Protein AF-A0AA97GBI4-F1 (afdb_monomer_lite)

Sequen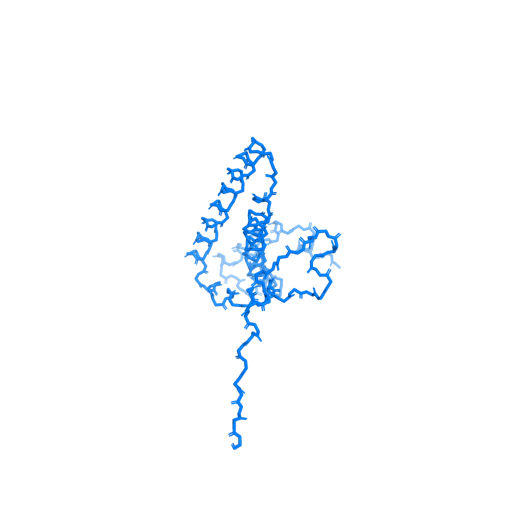ce (143 aa):
MENLYDTDFYTWCHQQAELIRQGRFNELDMDNLNEEVEDMGRARYRALESCLEQLFLHALKSQTQWKKDDLHEMDQWFRSWSISIGKKRVAILKELKKNPGLHNKLDEIFLTLTNIPENWPPTRCSANPTLSRLNAHGPTNKS

Secondary structure (DSSP, 8-state):
---HHHH-HHHHHHHHHHHHHTT-GGGS-HHHHHHHHHHHHHHHHHHHHHHHHHHHHHHHHHHHHTT-S-HHHHHHHHHHHHHHHHHHHHHHHHHHHH-GGGGGGHHHHHHHHH---TT-S-S-----GGGGGTT--------

Structure (mmCIF, N/CA/C/O backbone):
data_AF-A0AA97GBI4-F1
#
_entry.id   AF-A0AA97GBI4-F1
#
loop_
_atom_site.group_PDB
_atom_site.id
_atom_site.type_symbol
_atom_site.label_atom_id
_atom_site.label_alt_id
_atom_site.label_comp_id
_atom_site.label_asym_id
_atom_site.label_entity_id
_atom_site.label_seq_id
_atom_site.pdbx_PDB_ins_code
_atom_site.Cartn_x
_atom_site.Cartn_y
_atom_site.Cartn_z
_atom_site.occupancy
_atom_site.B_iso_or_equiv
_atom_site.auth_seq_id
_atom_site.auth_comp_id
_atom_site.auth_asym_id
_atom_site.auth_atom_id
_atom_site.pdbx_PDB_model_num
ATOM 1 N N . MET A 1 1 ? -20.305 19.525 10.251 1.00 49.22 1 MET A N 1
ATOM 2 C CA . MET A 1 1 ? -19.448 18.998 11.330 1.00 49.22 1 MET A CA 1
ATOM 3 C C . MET A 1 1 ? -18.330 18.261 10.635 1.00 49.22 1 MET A C 1
ATOM 5 O O . MET A 1 1 ? -18.643 17.465 9.762 1.00 49.22 1 MET A O 1
ATOM 9 N N . GLU A 1 2 ? -17.080 18.607 10.918 1.00 66.38 2 GLU A N 1
ATOM 10 C CA . GLU A 1 2 ? -15.926 17.904 10.349 1.00 66.38 2 GLU A CA 1
ATOM 11 C C . GLU A 1 2 ? -15.860 16.488 10.934 1.00 66.38 2 GLU A C 1
ATOM 13 O O . GLU A 1 2 ? -16.014 16.315 12.145 1.00 66.38 2 GLU A O 1
ATOM 18 N N . ASN A 1 3 ? -15.707 15.479 10.074 1.00 83.62 3 ASN A N 1
ATOM 19 C CA . ASN A 1 3 ? -15.540 14.097 10.504 1.00 83.62 3 ASN A CA 1
ATOM 20 C C . ASN A 1 3 ? -14.109 13.919 11.048 1.00 83.62 3 ASN A C 1
ATOM 22 O O . ASN A 1 3 ? -13.151 14.471 10.501 1.00 83.62 3 ASN A O 1
ATOM 26 N N . LEU A 1 4 ? -13.953 13.154 12.133 1.00 88.69 4 LEU A N 1
ATOM 27 C CA . LEU A 1 4 ? -12.635 12.815 12.673 1.00 88.69 4 LEU A CA 1
ATOM 28 C C . LEU A 1 4 ? -11.790 12.057 11.639 1.00 88.69 4 LEU A C 1
ATOM 30 O O . LEU A 1 4 ? -10.579 12.230 11.611 1.00 88.69 4 LEU A O 1
ATOM 34 N N . TYR A 1 5 ? -12.434 11.286 10.760 1.00 89.94 5 TYR A N 1
ATOM 35 C CA . TYR A 1 5 ? -11.799 10.654 9.605 1.00 89.94 5 TYR A CA 1
ATOM 36 C C . TYR A 1 5 ? -11.049 11.669 8.721 1.00 89.94 5 TYR A C 1
ATOM 38 O O . TYR A 1 5 ? -9.868 11.480 8.440 1.00 89.94 5 TYR A O 1
ATOM 46 N N . ASP A 1 6 ? -11.694 12.786 8.370 1.00 89.88 6 ASP A N 1
ATOM 47 C CA . ASP A 1 6 ? -11.129 13.799 7.465 1.00 89.88 6 ASP A CA 1
ATOM 48 C C . ASP A 1 6 ? -10.055 14.675 8.131 1.00 89.88 6 ASP A C 1
ATOM 50 O O . ASP A 1 6 ? -9.180 15.226 7.462 1.00 89.88 6 ASP A O 1
ATOM 54 N N . THR A 1 7 ? -10.138 14.848 9.452 1.00 93.25 7 THR A N 1
ATOM 55 C CA . THR A 1 7 ? -9.332 15.831 10.201 1.00 93.25 7 THR A CA 1
ATOM 56 C C . THR A 1 7 ? -8.181 15.220 10.992 1.00 93.25 7 THR A C 1
ATOM 58 O O . THR A 1 7 ? -7.126 15.842 11.111 1.00 93.25 7 THR A O 1
ATOM 61 N N . ASP A 1 8 ? -8.355 14.007 11.515 1.00 94.25 8 ASP A N 1
ATOM 62 C CA . ASP A 1 8 ? -7.338 13.257 12.251 1.00 94.25 8 ASP A CA 1
ATOM 63 C C . ASP A 1 8 ? -7.514 11.747 12.028 1.00 94.25 8 ASP A C 1
ATOM 65 O O . ASP A 1 8 ? -7.968 10.983 12.889 1.00 94.25 8 ASP A O 1
ATOM 69 N N . PHE A 1 9 ? -7.097 11.318 10.838 1.00 91.62 9 PHE A N 1
ATOM 70 C CA . PHE A 1 9 ? -7.138 9.925 10.406 1.00 91.62 9 PHE A CA 1
ATOM 71 C C . PHE A 1 9 ? -6.436 8.962 11.378 1.00 91.62 9 PHE A C 1
ATOM 73 O O . PHE A 1 9 ? -6.895 7.838 11.589 1.00 91.62 9 PHE A O 1
ATOM 80 N N . TYR A 1 10 ? -5.327 9.385 11.998 1.00 92.88 10 TYR A N 1
ATOM 81 C CA . TYR A 1 10 ? -4.576 8.542 12.930 1.00 92.88 10 TYR A CA 1
ATOM 82 C C . TYR A 1 10 ? -5.397 8.244 14.186 1.00 92.88 10 TYR A C 1
ATOM 84 O O . TYR A 1 10 ? -5.524 7.082 14.592 1.00 92.88 10 TYR A O 1
ATOM 92 N N . THR A 1 11 ? -5.980 9.283 14.785 1.00 95.75 11 THR A N 1
ATOM 93 C CA . THR A 1 11 ? -6.839 9.122 15.958 1.00 95.75 11 THR A CA 1
ATOM 94 C C . THR A 1 11 ? -8.102 8.342 15.601 1.00 95.75 11 THR A C 1
ATOM 96 O O . THR A 1 11 ? -8.471 7.434 16.350 1.00 95.75 11 THR A O 1
ATOM 99 N N . TRP A 1 12 ? -8.717 8.610 14.442 1.00 96.38 12 TRP A N 1
ATOM 100 C CA . TRP A 1 12 ? -9.858 7.835 13.945 1.00 96.38 12 TRP A CA 1
ATOM 101 C C . TRP A 1 12 ? -9.519 6.339 13.825 1.00 96.38 12 TRP A C 1
ATOM 103 O O . TRP A 1 12 ? -10.211 5.511 14.418 1.00 96.38 12 TRP A O 1
ATOM 113 N N . CYS A 1 13 ? -8.401 5.976 13.185 1.00 94.38 13 CYS A N 1
ATOM 114 C CA . CYS A 1 13 ? -7.955 4.581 13.059 1.00 94.38 13 CYS A CA 1
ATOM 115 C C . CYS A 1 13 ? -7.798 3.896 14.423 1.00 94.38 13 CYS A C 1
ATOM 117 O O . CYS A 1 13 ? -8.226 2.755 14.620 1.00 94.38 13 CYS A O 1
ATOM 119 N N . HIS A 1 14 ? -7.180 4.590 15.382 1.00 95.94 14 HIS A N 1
ATOM 120 C CA . HIS A 1 14 ? -6.991 4.061 16.729 1.00 95.94 14 HIS A CA 1
ATOM 121 C C . HIS A 1 14 ? -8.316 3.825 17.454 1.00 95.94 14 HIS A C 1
ATOM 123 O O . HIS A 1 14 ? -8.459 2.801 18.129 1.00 95.94 14 HIS A O 1
ATOM 129 N N . GLN A 1 15 ? -9.279 4.736 17.296 1.00 95.69 15 GLN A N 1
ATOM 130 C CA . GLN A 1 15 ? -10.617 4.594 17.861 1.00 95.69 15 GLN A CA 1
ATOM 131 C C . GLN A 1 15 ? -11.364 3.408 17.248 1.00 95.69 15 GLN A C 1
ATOM 133 O O . GLN A 1 15 ? -11.864 2.569 17.997 1.00 95.69 15 GLN A O 1
ATOM 138 N N . GLN A 1 16 ? -11.369 3.268 15.917 1.00 96.00 16 GLN A N 1
ATOM 139 C CA . GLN A 1 16 ? -12.010 2.126 15.252 1.00 96.00 16 GLN A CA 1
ATOM 140 C C . GLN A 1 16 ? -11.386 0.794 15.700 1.00 96.00 16 GLN A C 1
ATOM 142 O O . GLN A 1 16 ? -12.093 -0.153 16.045 1.00 96.00 16 GLN A O 1
ATOM 147 N N . ALA A 1 17 ? -10.053 0.724 15.794 1.00 95.94 17 ALA A N 1
ATOM 148 C CA . ALA A 1 17 ? -9.362 -0.472 16.274 1.00 95.94 17 ALA A CA 1
ATOM 149 C C . ALA A 1 17 ? -9.713 -0.819 17.732 1.00 95.94 17 ALA A C 1
ATOM 151 O O . ALA A 1 17 ? -9.769 -1.997 18.094 1.00 95.94 17 ALA A O 1
ATOM 152 N N . GLU A 1 18 ? -9.937 0.188 18.576 1.00 97.12 18 GLU A N 1
ATOM 153 C CA . GLU A 1 18 ? -10.351 -0.020 19.962 1.00 97.12 18 GLU A CA 1
ATOM 154 C C . GLU A 1 18 ? -11.795 -0.518 20.064 1.00 97.12 18 GLU A C 1
ATOM 156 O O . GLU A 1 18 ? -12.055 -1.476 20.790 1.00 97.12 18 GLU A O 1
ATOM 161 N N . LEU A 1 19 ? -12.714 0.045 19.276 1.00 97.00 19 LEU A N 1
ATOM 162 C CA . LEU A 1 19 ? -14.096 -0.433 19.191 1.00 97.00 19 LEU A CA 1
ATOM 163 C C . LEU A 1 19 ? -14.162 -1.904 18.751 1.00 97.00 19 LEU A C 1
ATOM 165 O O . LEU A 1 19 ? -14.898 -2.689 19.353 1.00 97.00 19 LEU A O 1
ATOM 169 N N . ILE A 1 20 ? -13.333 -2.305 17.778 1.00 96.44 20 ILE A N 1
ATOM 170 C CA . ILE A 1 20 ? -13.202 -3.709 17.349 1.00 96.44 20 ILE A CA 1
ATOM 171 C C . ILE A 1 20 ? -12.716 -4.594 18.504 1.00 96.44 20 ILE A C 1
ATOM 173 O O . ILE A 1 20 ? -13.309 -5.642 18.762 1.00 96.44 20 ILE A O 1
ATOM 177 N N . ARG A 1 21 ? -11.664 -4.186 19.231 1.00 96.31 21 ARG A N 1
ATOM 178 C CA . ARG A 1 21 ? -11.138 -4.954 20.378 1.00 96.31 21 ARG A CA 1
ATOM 179 C C . ARG A 1 21 ? -12.165 -5.118 21.498 1.00 96.31 21 ARG A C 1
ATOM 181 O O . ARG A 1 21 ? -12.189 -6.160 22.146 1.00 96.31 21 ARG A O 1
ATOM 188 N N . GLN A 1 22 ? 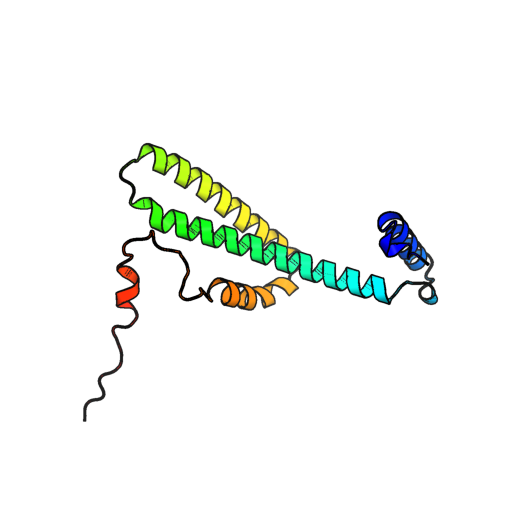-13.011 -4.113 21.704 1.00 97.31 22 GLN A N 1
ATOM 189 C CA . GLN A 1 22 ? -14.084 -4.128 22.699 1.00 97.31 22 GLN A CA 1
ATOM 190 C C . GLN A 1 22 ? -15.346 -4.873 22.222 1.00 97.31 22 GLN A C 1
ATOM 192 O O . GLN A 1 22 ? -16.287 -5.022 22.998 1.00 97.31 22 GLN A O 1
ATOM 197 N N . GLY A 1 23 ? -15.393 -5.334 20.965 1.00 94.56 23 GLY A N 1
ATOM 198 C CA . GLY A 1 23 ? -16.564 -5.998 20.379 1.00 94.56 23 GLY A CA 1
ATOM 199 C C . GLY A 1 23 ? -17.750 -5.061 20.117 1.00 94.56 23 GLY A C 1
ATOM 200 O O . GLY A 1 23 ? -18.880 -5.522 19.954 1.00 94.56 23 GLY A O 1
ATOM 201 N N . ARG A 1 24 ? -17.519 -3.743 20.080 1.00 95.50 24 ARG A N 1
ATOM 202 C CA . ARG A 1 24 ? -18.549 -2.702 19.921 1.00 95.50 24 ARG A CA 1
ATOM 203 C C . ARG A 1 24 ? -18.805 -2.398 18.445 1.00 95.50 24 ARG A C 1
ATOM 205 O O . ARG A 1 24 ? -18.647 -1.273 17.985 1.00 95.50 24 ARG A O 1
ATOM 212 N N . PHE A 1 25 ? -19.212 -3.418 17.693 1.00 93.25 25 PHE A N 1
ATOM 213 C CA . PHE A 1 25 ? -19.374 -3.325 16.236 1.00 93.25 25 PHE A CA 1
ATOM 214 C C . PHE A 1 25 ? -20.449 -2.324 15.786 1.00 93.25 25 PHE A C 1
ATOM 216 O O . PHE A 1 25 ? -20.338 -1.758 14.707 1.00 93.25 25 PHE A O 1
ATOM 223 N N . ASN A 1 26 ? -21.457 -2.063 16.625 1.00 94.69 26 ASN A N 1
ATOM 224 C CA . ASN A 1 26 ? -22.549 -1.129 16.318 1.00 94.69 26 ASN A CA 1
ATOM 225 C C . ASN A 1 26 ? -22.111 0.344 16.284 1.00 94.69 26 ASN A C 1
ATOM 227 O O . ASN A 1 26 ? -22.892 1.199 15.881 1.00 94.69 26 ASN A O 1
ATOM 231 N N . GLU A 1 27 ? -20.903 0.641 16.760 1.00 94.00 27 GLU A N 1
ATOM 232 C CA . GLU A 1 27 ? -20.348 1.997 16.837 1.00 94.00 27 GLU A CA 1
ATOM 233 C C . GLU A 1 27 ? -19.244 2.227 15.804 1.00 94.00 27 GLU A C 1
ATOM 235 O O . GLU A 1 27 ? -18.647 3.301 15.770 1.00 94.00 27 GLU A O 1
ATOM 240 N N . LEU A 1 28 ? -18.959 1.216 14.979 1.00 93.62 28 LEU A N 1
ATOM 241 C CA . LEU A 1 28 ? -17.978 1.333 13.916 1.00 93.62 28 LEU A CA 1
ATOM 242 C C . LEU A 1 28 ? -18.488 2.236 12.804 1.00 93.62 28 LEU A C 1
ATOM 244 O O . LEU A 1 28 ? -19.641 2.158 12.378 1.00 93.62 28 LEU A O 1
ATOM 248 N N . ASP A 1 29 ? -17.569 3.039 12.292 1.00 93.38 29 ASP A N 1
ATOM 249 C CA . ASP A 1 29 ? -17.772 3.843 11.099 1.00 93.38 29 ASP A CA 1
ATOM 250 C C . ASP A 1 29 ? -17.611 2.954 9.855 1.00 93.38 29 ASP A C 1
ATOM 252 O O . ASP A 1 29 ? -16.558 2.907 9.219 1.00 93.38 29 ASP A O 1
ATOM 256 N N . MET A 1 30 ? -18.640 2.144 9.585 1.00 93.50 30 MET A N 1
ATOM 257 C CA . MET A 1 30 ? -18.594 1.085 8.571 1.00 93.50 30 MET A CA 1
ATOM 258 C C . MET A 1 30 ? -18.388 1.620 7.151 1.00 93.50 30 MET A C 1
ATOM 260 O O . MET A 1 30 ? -17.763 0.933 6.346 1.00 93.50 30 MET A O 1
ATOM 264 N N . ASP A 1 31 ? -18.884 2.819 6.845 1.00 92.44 31 ASP A N 1
ATOM 265 C CA . ASP A 1 31 ? -18.752 3.418 5.515 1.00 92.44 31 ASP A CA 1
ATOM 266 C C . ASP A 1 31 ? -17.281 3.743 5.221 1.00 92.44 31 ASP A C 1
ATOM 268 O O . ASP A 1 31 ? -16.715 3.223 4.257 1.00 92.44 31 ASP A O 1
ATOM 272 N N . ASN A 1 32 ? -16.627 4.486 6.119 1.00 92.94 32 ASN A N 1
ATOM 273 C CA . ASN A 1 32 ? -15.212 4.838 5.977 1.00 92.94 32 ASN A CA 1
ATOM 274 C C . ASN A 1 32 ? -14.290 3.612 6.136 1.00 92.94 32 ASN A C 1
ATOM 276 O O . ASN A 1 32 ? -13.279 3.494 5.448 1.00 92.94 32 ASN A O 1
ATOM 280 N N . LEU A 1 33 ? -14.637 2.643 6.995 1.00 93.44 33 LEU A N 1
ATOM 281 C CA . LEU A 1 33 ? -13.869 1.395 7.119 1.00 93.44 33 LEU A CA 1
ATOM 282 C C . LEU A 1 33 ? -13.899 0.552 5.840 1.00 93.44 33 LEU A C 1
ATOM 284 O O . LEU A 1 33 ? -12.878 -0.033 5.475 1.00 93.44 33 LEU A O 1
ATOM 288 N N . ASN A 1 34 ? -15.050 0.463 5.171 1.00 93.12 34 ASN A N 1
ATOM 289 C CA . ASN A 1 34 ? -15.150 -0.254 3.903 1.00 93.12 34 ASN A CA 1
ATOM 290 C C . ASN A 1 34 ? -14.296 0.423 2.828 1.00 93.12 34 ASN A C 1
ATOM 292 O O . ASN A 1 34 ? -13.546 -0.267 2.136 1.00 93.12 34 ASN A O 1
ATOM 296 N N . GLU A 1 35 ? -14.365 1.752 2.729 1.00 91.56 35 GLU A N 1
ATOM 297 C CA . GLU A 1 35 ? -13.546 2.522 1.792 1.00 91.56 35 GLU A CA 1
ATOM 298 C C . GLU A 1 35 ? -12.051 2.261 2.010 1.00 91.56 35 GLU A C 1
ATOM 300 O O . GLU A 1 35 ? -11.355 1.879 1.067 1.00 91.56 35 GLU A O 1
ATOM 305 N N . GLU A 1 36 ? -11.579 2.332 3.256 1.00 93.19 36 GLU A N 1
ATOM 306 C CA . GLU A 1 36 ? -10.176 2.086 3.600 1.00 93.19 36 GLU A CA 1
ATOM 307 C C . GLU A 1 36 ? -9.722 0.654 3.286 1.00 93.19 36 GLU A C 1
ATOM 309 O O . GLU A 1 36 ? -8.623 0.432 2.769 1.00 93.19 36 GLU A O 1
ATOM 314 N N . VAL A 1 37 ? -10.564 -0.352 3.539 1.00 91.38 37 VAL A N 1
ATOM 315 C CA . VAL A 1 37 ? -10.242 -1.747 3.195 1.00 91.38 37 VAL A CA 1
ATOM 316 C C . VAL A 1 37 ? -10.126 -1.926 1.682 1.00 91.38 37 VAL A C 1
ATOM 318 O O . VAL A 1 37 ? -9.206 -2.603 1.200 1.00 91.38 37 VAL A O 1
ATOM 321 N N . GLU A 1 38 ? -11.025 -1.317 0.913 1.00 90.06 38 GLU A N 1
ATOM 322 C CA . GLU A 1 38 ? -10.941 -1.357 -0.540 1.00 90.06 38 GLU A CA 1
ATOM 323 C C . GLU A 1 38 ? -9.720 -0.595 -1.068 1.00 90.06 38 GLU A C 1
ATOM 325 O O . GLU A 1 38 ? -9.017 -1.093 -1.957 1.00 90.06 38 GLU A O 1
ATOM 330 N N . ASP A 1 39 ? -9.425 0.578 -0.509 1.00 89.69 39 ASP A N 1
ATOM 331 C CA . ASP A 1 39 ? -8.272 1.391 -0.886 1.00 89.69 39 ASP A CA 1
ATOM 332 C C . ASP A 1 39 ? -6.954 0.704 -0.568 1.00 89.69 39 ASP A C 1
ATOM 334 O O . ASP A 1 39 ? -6.042 0.711 -1.401 1.00 89.69 39 ASP A O 1
ATOM 338 N N . MET A 1 40 ? -6.862 0.003 0.561 1.00 88.19 40 MET A N 1
ATOM 339 C CA . MET A 1 40 ? -5.724 -0.860 0.858 1.00 88.19 40 MET A CA 1
ATOM 340 C C . MET A 1 40 ? -5.520 -1.917 -0.236 1.00 88.19 40 MET A C 1
ATOM 342 O O . MET A 1 40 ? -4.386 -2.142 -0.675 1.00 88.19 40 MET A O 1
ATOM 346 N N . GLY A 1 41 ? -6.597 -2.549 -0.714 1.00 87.06 41 GLY A N 1
ATOM 347 C CA . GLY A 1 41 ? -6.548 -3.498 -1.829 1.00 87.06 41 GLY A CA 1
ATOM 348 C C . GLY A 1 41 ? -6.073 -2.847 -3.133 1.00 87.06 41 GLY A C 1
ATOM 349 O O . GLY A 1 41 ? -5.137 -3.339 -3.778 1.00 87.06 41 GLY A O 1
ATOM 350 N N . ARG A 1 42 ? -6.660 -1.698 -3.493 1.00 87.56 42 ARG A N 1
ATOM 351 C CA . ARG A 1 42 ? -6.299 -0.914 -4.688 1.00 87.56 42 ARG A CA 1
ATOM 352 C C . ARG A 1 42 ? -4.847 -0.439 -4.647 1.00 87.56 42 ARG A C 1
ATOM 354 O O . ARG A 1 42 ? -4.148 -0.521 -5.655 1.00 87.56 42 ARG A O 1
ATOM 361 N N . ALA A 1 43 ? -4.356 0.005 -3.494 1.00 87.56 43 ALA A N 1
ATOM 362 C CA . ALA A 1 43 ? -2.980 0.454 -3.316 1.00 87.56 43 ALA A CA 1
ATOM 363 C C . ALA A 1 43 ? -1.972 -0.679 -3.563 1.00 87.56 43 ALA A C 1
ATOM 365 O O . ALA A 1 43 ? -0.948 -0.468 -4.218 1.00 87.56 43 ALA A O 1
ATOM 366 N N . ARG A 1 44 ? -2.271 -1.905 -3.105 1.00 86.94 44 ARG A N 1
ATOM 367 C CA . ARG A 1 44 ? -1.436 -3.089 -3.382 1.00 86.94 44 ARG A CA 1
ATOM 368 C C . ARG A 1 44 ? -1.416 -3.435 -4.868 1.00 86.94 44 ARG A C 1
ATOM 370 O O . ARG A 1 44 ? -0.343 -3.725 -5.396 1.00 86.94 44 ARG A O 1
ATOM 377 N N . TYR A 1 45 ? -2.566 -3.354 -5.537 1.00 87.88 45 TYR A N 1
ATOM 378 C CA . TYR A 1 45 ? -2.661 -3.531 -6.987 1.00 87.88 45 TYR A CA 1
ATOM 379 C C . TYR A 1 45 ? -1.815 -2.489 -7.741 1.00 87.88 45 TYR A C 1
ATOM 381 O O . TYR A 1 45 ? -0.929 -2.866 -8.505 1.00 87.88 45 TYR A O 1
ATOM 389 N N . ARG A 1 46 ? -1.997 -1.190 -7.454 1.00 87.00 46 ARG A N 1
ATOM 390 C CA . ARG A 1 46 ? -1.242 -0.092 -8.094 1.00 87.00 46 ARG A CA 1
ATOM 391 C C . ARG A 1 46 ? 0.269 -0.208 -7.865 1.00 87.00 46 ARG A C 1
ATOM 393 O O . ARG A 1 46 ? 1.066 0.066 -8.760 1.00 87.00 46 ARG A O 1
ATOM 400 N N . ALA A 1 47 ? 0.688 -0.643 -6.675 1.00 87.19 47 ALA A N 1
ATOM 401 C CA . ALA A 1 47 ? 2.100 -0.873 -6.377 1.00 87.19 47 ALA A CA 1
ATOM 402 C C . ALA A 1 47 ? 2.694 -2.021 -7.213 1.00 87.19 47 ALA A C 1
ATOM 404 O O . ALA A 1 47 ? 3.834 -1.918 -7.677 1.00 87.19 47 ALA A O 1
ATOM 405 N N . LEU A 1 48 ? 1.934 -3.104 -7.421 1.00 87.81 48 LEU A N 1
ATOM 406 C CA . LEU A 1 48 ? 2.333 -4.214 -8.288 1.00 87.81 48 LEU A CA 1
ATOM 407 C C . LEU A 1 48 ? 2.423 -3.769 -9.753 1.00 87.81 48 LEU A C 1
ATOM 409 O O . LEU A 1 48 ? 3.436 -4.037 -10.401 1.00 87.81 48 LEU A O 1
ATOM 413 N N . GLU A 1 49 ? 1.413 -3.049 -10.238 1.00 86.94 49 GLU A N 1
ATOM 414 C CA . GLU A 1 49 ? 1.360 -2.475 -11.585 1.00 86.94 49 GLU A CA 1
ATOM 415 C C . GLU A 1 49 ? 2.574 -1.580 -11.868 1.00 86.94 49 GLU A C 1
ATOM 417 O O . GLU A 1 49 ? 3.341 -1.857 -12.790 1.00 86.94 49 GLU A O 1
ATOM 422 N N . SER A 1 50 ? 2.846 -0.593 -11.008 1.00 86.44 50 SER A N 1
ATOM 423 C CA . SER A 1 50 ? 4.010 0.294 -11.149 1.00 86.44 50 SER A CA 1
ATOM 424 C C . SER A 1 50 ? 5.343 -0.468 -11.109 1.00 86.44 50 SER A C 1
ATOM 426 O O . SER A 1 50 ? 6.308 -0.134 -11.805 1.00 86.44 50 SER A O 1
ATOM 428 N N . CYS A 1 51 ? 5.431 -1.529 -10.302 1.00 86.69 51 CYS A N 1
ATOM 429 C CA . CYS A 1 51 ? 6.633 -2.355 -10.243 1.00 86.69 51 CYS A CA 1
ATOM 430 C C . CYS A 1 51 ? 6.869 -3.119 -11.555 1.00 86.69 51 CYS A C 1
ATOM 432 O O . CYS A 1 51 ? 8.009 -3.176 -12.029 1.00 86.69 51 CYS A O 1
ATOM 434 N N . LEU A 1 52 ? 5.802 -3.669 -12.143 1.00 87.06 52 LEU A N 1
ATOM 435 C CA . LEU A 1 52 ? 5.828 -4.362 -13.431 1.00 87.06 52 LEU A CA 1
ATOM 436 C C . LEU A 1 52 ? 6.135 -3.402 -14.583 1.00 87.06 52 LEU A C 1
ATOM 438 O O . LEU A 1 52 ? 7.003 -3.703 -15.399 1.00 87.06 52 LEU A O 1
ATOM 442 N N . GLU A 1 53 ? 5.520 -2.223 -14.606 1.00 86.69 53 GLU A N 1
ATOM 443 C CA . GLU A 1 53 ? 5.795 -1.175 -15.593 1.00 86.69 53 GLU A CA 1
ATOM 444 C C . GLU A 1 53 ? 7.289 -0.814 -15.624 1.00 86.69 53 GLU A C 1
ATOM 446 O O . GLU A 1 53 ? 7.935 -0.857 -16.672 1.00 86.69 53 GLU A O 1
ATOM 451 N N . GLN A 1 54 ? 7.883 -0.540 -14.457 1.00 84.69 54 GLN A N 1
ATOM 452 C CA . GLN A 1 54 ? 9.310 -0.222 -14.356 1.00 84.69 54 GLN A CA 1
ATOM 453 C C . GLN A 1 54 ? 10.196 -1.407 -14.762 1.00 84.69 54 GLN A C 1
ATOM 455 O O . GLN A 1 54 ? 11.231 -1.215 -15.405 1.00 84.69 54 GLN A O 1
ATOM 460 N N . LEU A 1 55 ? 9.802 -2.636 -14.410 1.00 85.81 55 LEU A N 1
ATOM 461 C CA . LEU A 1 55 ? 10.508 -3.846 -14.827 1.00 85.81 55 LEU A CA 1
ATOM 462 C C . LEU A 1 55 ? 10.545 -3.963 -16.359 1.00 85.81 55 LEU A C 1
ATOM 464 O O . LEU A 1 55 ? 11.623 -4.170 -16.923 1.00 85.81 55 LEU A O 1
ATOM 468 N N . PHE A 1 56 ? 9.400 -3.787 -17.026 1.00 84.00 56 PHE A N 1
ATOM 469 C CA . PHE A 1 56 ? 9.309 -3.822 -18.486 1.00 84.00 56 PHE A CA 1
ATOM 470 C C . PHE A 1 56 ? 10.073 -2.671 -19.135 1.00 84.00 56 PHE A C 1
ATOM 472 O O . PHE A 1 56 ? 10.840 -2.904 -20.068 1.00 84.00 56 PHE A O 1
ATOM 479 N N . LEU A 1 57 ? 9.954 -1.450 -18.610 1.00 83.12 57 LEU A N 1
ATOM 480 C CA . LEU A 1 57 ? 10.687 -0.290 -19.110 1.00 83.12 57 LEU A CA 1
ATOM 481 C C . LEU A 1 57 ? 12.203 -0.525 -19.089 1.00 83.12 57 LEU A C 1
ATOM 483 O O . LEU A 1 57 ? 12.885 -0.252 -20.077 1.00 83.12 57 LEU A O 1
ATOM 487 N N . HIS A 1 58 ? 12.743 -1.054 -17.988 1.00 79.75 58 HIS A N 1
ATOM 488 C CA . HIS A 1 58 ? 14.167 -1.375 -17.894 1.00 79.75 58 HIS A CA 1
ATOM 489 C C . HIS A 1 58 ? 14.575 -2.518 -18.832 1.00 79.75 58 HIS A C 1
ATOM 491 O O . HIS A 1 58 ? 15.647 -2.449 -19.434 1.00 79.75 58 HIS A O 1
ATOM 497 N N . ALA A 1 59 ? 13.724 -3.534 -18.995 1.00 79.31 59 ALA A N 1
ATOM 498 C CA . ALA A 1 59 ? 13.974 -4.646 -19.910 1.00 79.31 59 ALA A CA 1
ATOM 499 C C . ALA A 1 59 ? 13.922 -4.234 -21.394 1.00 79.31 59 ALA A C 1
ATOM 501 O O . ALA A 1 59 ? 14.637 -4.801 -22.217 1.00 79.31 59 ALA A O 1
ATOM 502 N N . LEU A 1 60 ? 13.094 -3.252 -21.757 1.00 79.06 60 LEU A N 1
ATOM 503 C CA . LEU A 1 60 ? 13.029 -2.706 -23.116 1.00 79.06 60 LEU A CA 1
ATOM 504 C C . LEU A 1 60 ? 14.191 -1.744 -23.395 1.00 79.06 60 LEU A C 1
ATOM 50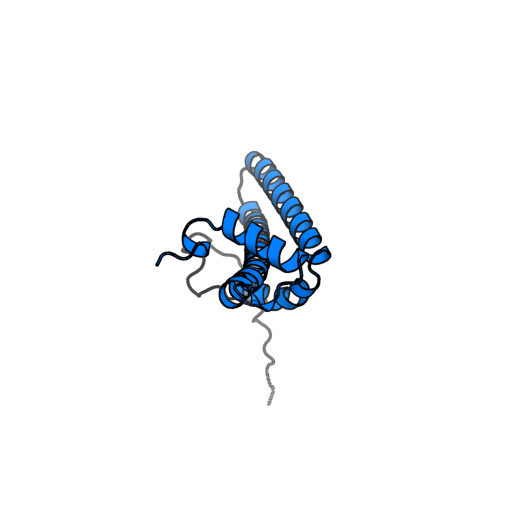6 O O . LEU A 1 60 ? 14.800 -1.794 -24.466 1.00 79.06 60 LEU A O 1
ATOM 510 N N . LYS A 1 61 ? 14.551 -0.901 -22.419 1.00 74.00 61 LYS A N 1
ATOM 511 C CA . LYS A 1 61 ? 15.730 -0.023 -22.507 1.00 74.00 61 LYS A CA 1
ATOM 512 C C . LYS A 1 61 ? 17.014 -0.826 -22.716 1.00 74.00 61 LYS A C 1
ATOM 514 O O . LYS A 1 61 ? 17.773 -0.525 -23.635 1.00 74.00 61 LYS A O 1
ATOM 519 N N . SER A 1 62 ? 17.218 -1.913 -21.965 1.00 70.88 62 SER A N 1
ATOM 520 C CA . SER A 1 62 ? 18.398 -2.774 -22.148 1.00 70.88 62 SER A CA 1
ATOM 521 C C . SER A 1 62 ? 18.474 -3.398 -23.551 1.00 70.88 62 SER A C 1
ATOM 523 O O . SER A 1 62 ? 19.549 -3.444 -24.143 1.00 70.88 62 SER A O 1
ATOM 525 N N . GLN A 1 63 ? 17.335 -3.794 -24.129 1.00 70.38 63 GLN A N 1
ATOM 526 C CA . GLN A 1 63 ? 17.242 -4.368 -25.480 1.00 70.38 63 GLN A CA 1
ATOM 527 C C . GLN A 1 63 ? 17.392 -3.362 -26.625 1.00 70.38 63 GLN A C 1
ATOM 529 O O . GLN A 1 63 ? 17.539 -3.769 -27.777 1.00 70.38 63 GLN A O 1
ATOM 534 N N . THR A 1 64 ? 17.347 -2.060 -26.355 1.00 67.31 64 THR A N 1
ATOM 535 C CA . THR A 1 64 ? 17.432 -1.017 -27.393 1.00 67.31 64 THR A CA 1
ATOM 536 C C . THR A 1 64 ? 18.740 -0.240 -27.321 1.00 67.31 64 THR A C 1
ATOM 538 O O . THR A 1 64 ? 19.299 0.115 -28.356 1.00 67.31 64 THR A O 1
ATOM 541 N N . GLN A 1 65 ? 19.278 -0.035 -26.117 1.00 63.50 65 GLN A N 1
ATOM 542 C CA . GLN A 1 65 ? 20.525 0.701 -25.897 1.00 63.50 65 GLN A CA 1
ATOM 543 C C . GLN A 1 65 ? 21.797 -0.136 -26.064 1.00 63.50 65 GLN A C 1
ATOM 545 O O . GLN A 1 65 ? 22.877 0.445 -26.065 1.00 63.50 65 GLN A O 1
ATOM 550 N N . TRP A 1 66 ? 21.694 -1.450 -26.307 1.00 56.44 66 TRP A N 1
ATOM 551 C CA . TRP A 1 66 ? 22.857 -2.290 -26.643 1.00 56.44 66 TRP A CA 1
ATOM 552 C C . TRP A 1 66 ? 23.557 -1.915 -27.959 1.00 56.44 66 TRP A C 1
ATOM 554 O O . TRP A 1 66 ? 24.645 -2.407 -28.229 1.00 56.44 66 TRP A O 1
ATOM 564 N N . LYS A 1 67 ? 22.932 -1.071 -28.788 1.00 57.88 67 LYS A N 1
ATOM 565 C CA . LYS A 1 67 ? 23.458 -0.636 -30.091 1.00 57.88 67 LYS A CA 1
ATOM 566 C C . LYS A 1 67 ? 24.298 0.648 -30.027 1.00 57.88 67 LYS A C 1
ATOM 568 O O . LYS A 1 67 ? 24.515 1.261 -31.065 1.00 57.88 67 LYS A O 1
ATOM 573 N N . LYS A 1 68 ? 24.680 1.123 -28.838 1.00 57.91 68 LYS A N 1
ATOM 574 C CA . LYS A 1 68 ? 25.528 2.316 -28.707 1.00 57.91 68 LYS A CA 1
ATOM 575 C C . LYS A 1 68 ? 27.002 1.921 -28.779 1.00 57.91 68 LYS A C 1
ATOM 577 O O . LYS A 1 68 ? 27.405 0.957 -28.148 1.00 57.91 68 LYS A O 1
ATOM 582 N N . ASP A 1 69 ? 27.787 2.698 -29.516 1.00 56.97 69 ASP A N 1
ATOM 583 C CA . ASP A 1 69 ? 29.185 2.380 -29.842 1.00 56.97 69 ASP A CA 1
ATOM 584 C C . ASP A 1 69 ? 30.167 2.526 -28.659 1.00 56.97 69 ASP A C 1
ATOM 586 O O . ASP A 1 69 ? 31.324 2.120 -28.763 1.00 56.97 69 ASP A O 1
ATOM 590 N N . ASP A 1 70 ? 29.725 3.076 -27.521 1.00 64.69 70 ASP A N 1
ATOM 591 C CA . ASP A 1 70 ? 30.565 3.283 -26.337 1.00 64.69 70 ASP A CA 1
ATOM 592 C C . ASP A 1 70 ? 30.427 2.136 -25.320 1.00 64.69 70 ASP A C 1
ATOM 594 O O . ASP A 1 70 ? 29.504 2.080 -24.499 1.00 64.69 70 ASP A O 1
ATOM 598 N N . LEU A 1 71 ? 31.383 1.207 -25.375 1.00 60.31 71 LEU A N 1
ATOM 599 C CA . LEU A 1 71 ? 31.430 0.006 -24.539 1.00 60.31 71 LEU A CA 1
ATOM 600 C C . LEU A 1 71 ? 31.578 0.309 -23.034 1.00 60.31 71 LEU A C 1
ATOM 602 O O . LEU A 1 71 ? 31.164 -0.509 -22.211 1.00 60.31 71 LEU A O 1
ATOM 606 N N . HIS A 1 72 ? 32.141 1.462 -22.646 1.00 61.50 72 HIS A N 1
ATOM 607 C CA . HIS A 1 72 ? 32.412 1.766 -21.234 1.00 61.50 72 HIS A CA 1
ATOM 608 C C . HIS A 1 72 ? 31.173 2.307 -20.502 1.00 61.50 72 HIS A C 1
ATOM 610 O O . HIS A 1 72 ? 30.907 1.936 -19.354 1.00 61.50 72 HIS A O 1
ATOM 616 N N . GLU A 1 73 ? 30.372 3.138 -21.175 1.00 59.16 73 GLU A N 1
ATOM 617 C CA . GLU A 1 73 ? 29.067 3.580 -20.661 1.00 59.16 73 GLU A CA 1
ATOM 618 C C . GLU A 1 73 ? 28.044 2.432 -20.657 1.00 59.16 73 GLU A C 1
ATOM 620 O O . GLU A 1 73 ? 27.230 2.312 -19.732 1.00 59.16 73 GLU A O 1
ATOM 625 N N . MET A 1 74 ? 28.128 1.532 -21.645 1.00 58.16 74 MET A N 1
ATOM 626 C CA . MET A 1 74 ? 27.278 0.343 -21.728 1.00 58.16 74 MET A CA 1
ATOM 627 C C . MET A 1 74 ? 27.410 -0.573 -20.509 1.00 58.16 74 MET A C 1
ATOM 629 O O . MET A 1 74 ? 26.390 -0.996 -19.959 1.00 58.16 74 MET A O 1
ATOM 633 N N . ASP A 1 75 ? 28.632 -0.844 -20.046 1.00 65.25 75 ASP A N 1
ATOM 634 C CA . ASP A 1 75 ? 28.875 -1.725 -18.899 1.00 65.25 75 ASP A CA 1
ATOM 635 C C . ASP A 1 75 ? 28.251 -1.185 -17.601 1.00 65.25 75 ASP A C 1
ATOM 637 O O . ASP A 1 75 ? 27.710 -1.946 -16.791 1.00 65.25 75 ASP A O 1
ATOM 641 N N . GLN A 1 76 ? 28.266 0.134 -17.401 1.00 65.50 76 GLN A N 1
ATOM 642 C CA . GLN A 1 76 ? 27.693 0.768 -16.211 1.00 65.50 76 GLN A CA 1
ATOM 643 C C . GLN A 1 76 ? 26.157 0.794 -16.251 1.00 65.50 76 GLN A C 1
ATOM 645 O O . GLN A 1 76 ? 25.492 0.486 -15.251 1.00 65.50 76 GLN A O 1
ATOM 650 N N . TRP A 1 77 ? 25.559 1.102 -17.405 1.00 69.06 77 TRP A N 1
ATOM 651 C CA . TRP A 1 77 ? 24.100 1.083 -17.567 1.00 69.06 77 TRP A CA 1
ATOM 652 C C . TRP A 1 77 ? 23.529 -0.329 -17.497 1.00 69.06 77 TRP A C 1
ATOM 654 O O . TRP A 1 77 ? 22.544 -0.562 -16.795 1.00 69.06 77 TRP A O 1
ATOM 664 N N . PHE A 1 78 ? 24.184 -1.297 -18.137 1.00 68.25 78 PHE A N 1
ATOM 665 C CA . PHE A 1 78 ? 23.759 -2.690 -18.093 1.00 68.25 78 PHE A CA 1
ATOM 666 C C . PHE A 1 78 ? 23.787 -3.243 -16.663 1.00 68.25 78 PHE A C 1
ATOM 668 O O . PHE A 1 78 ? 22.825 -3.883 -16.230 1.00 68.25 78 PHE A O 1
ATOM 675 N N . ARG A 1 79 ? 24.836 -2.934 -15.885 1.00 72.00 79 ARG A N 1
ATOM 676 C CA . ARG A 1 79 ? 24.924 -3.311 -14.464 1.00 72.00 79 ARG A CA 1
ATOM 677 C C . ARG A 1 79 ? 23.833 -2.647 -13.628 1.00 72.00 79 ARG A C 1
ATOM 679 O O . ARG A 1 79 ? 23.143 -3.336 -12.878 1.00 72.00 79 ARG A O 1
ATOM 686 N N . SER A 1 80 ? 23.638 -1.336 -13.764 1.00 74.25 80 SER A N 1
ATOM 687 C CA . SER A 1 80 ? 22.642 -0.606 -12.966 1.00 74.25 80 SER A CA 1
ATOM 688 C C . SER A 1 80 ? 21.202 -1.042 -13.269 1.00 74.25 80 SER A C 1
ATOM 690 O O . SER A 1 80 ? 20.428 -1.267 -12.336 1.00 74.25 80 SER A O 1
ATOM 692 N N . TRP A 1 81 ? 20.839 -1.261 -14.537 1.00 79.44 81 TRP A N 1
ATOM 693 C CA . TRP A 1 81 ? 19.508 -1.770 -14.889 1.00 79.44 81 TRP A CA 1
ATOM 694 C C . TRP A 1 81 ? 19.322 -3.233 -14.525 1.00 79.44 81 TRP A C 1
ATOM 696 O O . TRP A 1 81 ? 18.251 -3.580 -14.041 1.00 79.44 81 TRP A O 1
ATOM 706 N N . SER A 1 82 ? 20.346 -4.078 -14.662 1.00 77.44 82 SER A N 1
ATOM 707 C CA . SER A 1 82 ? 20.270 -5.473 -14.206 1.00 77.44 82 SER A CA 1
ATOM 708 C C . SER A 1 82 ? 20.012 -5.560 -12.699 1.00 77.44 82 SER A C 1
ATOM 710 O O . SER A 1 82 ? 19.180 -6.354 -12.258 1.00 77.44 82 SER A O 1
ATOM 712 N N . ILE A 1 83 ? 20.650 -4.690 -11.906 1.00 83.00 83 ILE A N 1
ATOM 713 C CA . ILE A 1 83 ? 20.390 -4.576 -10.464 1.00 83.00 83 ILE A CA 1
ATOM 714 C C . ILE A 1 83 ? 18.947 -4.119 -10.207 1.00 83.00 83 ILE A C 1
ATOM 716 O O . ILE A 1 83 ? 18.260 -4.713 -9.373 1.00 83.00 83 ILE A O 1
ATOM 720 N N . SER A 1 84 ? 18.461 -3.096 -10.916 1.00 79.44 84 SER A N 1
ATOM 721 C CA . SER A 1 84 ? 17.080 -2.610 -10.775 1.00 79.44 84 SER A CA 1
ATOM 722 C C . SER A 1 84 ? 16.045 -3.670 -11.159 1.00 79.44 84 SER A C 1
ATOM 724 O O . SER A 1 84 ? 15.109 -3.905 -10.397 1.00 79.44 84 SER A O 1
ATOM 726 N N . ILE A 1 85 ? 16.244 -4.375 -12.275 1.00 80.69 85 ILE A N 1
ATOM 727 C CA . ILE A 1 85 ? 15.421 -5.508 -12.724 1.00 80.69 85 ILE A CA 1
ATOM 728 C C . ILE A 1 85 ? 15.404 -6.597 -11.649 1.00 80.69 85 ILE A C 1
ATOM 730 O O . ILE A 1 85 ? 14.332 -7.050 -11.251 1.00 80.69 85 ILE A O 1
ATOM 734 N N . GLY A 1 86 ? 16.571 -6.984 -11.126 1.00 83.62 86 GLY A N 1
ATOM 735 C CA . GLY A 1 86 ? 16.680 -7.979 -10.059 1.00 83.62 86 GLY A CA 1
ATOM 736 C C . GLY A 1 86 ? 15.895 -7.580 -8.807 1.00 83.62 86 GLY A C 1
ATOM 737 O O . GLY A 1 86 ? 15.073 -8.356 -8.317 1.00 83.62 86 GLY A O 1
ATOM 738 N N . LYS A 1 87 ? 16.070 -6.339 -8.333 1.00 87.88 87 LYS A N 1
ATOM 739 C CA . LYS A 1 87 ? 15.333 -5.795 -7.180 1.00 87.88 87 LYS A CA 1
ATOM 740 C C . LYS A 1 87 ? 13.820 -5.806 -7.406 1.00 87.88 87 LYS A C 1
ATOM 742 O O . LYS A 1 87 ? 13.082 -6.241 -6.523 1.00 87.88 87 LYS A O 1
ATOM 747 N N . LYS A 1 88 ? 13.356 -5.365 -8.580 1.00 85.88 88 LYS A N 1
ATOM 748 C CA . LYS A 1 88 ? 11.928 -5.331 -8.936 1.00 85.88 88 LYS A CA 1
ATOM 749 C C . LYS A 1 88 ? 11.337 -6.741 -9.002 1.00 85.88 88 LYS A C 1
ATOM 751 O O . LYS A 1 88 ? 10.291 -6.977 -8.407 1.00 85.88 88 LYS A O 1
ATOM 756 N N . ARG A 1 89 ? 12.040 -7.707 -9.608 1.00 87.94 89 ARG A N 1
ATOM 757 C CA . ARG A 1 89 ? 11.618 -9.122 -9.639 1.00 87.94 89 ARG A CA 1
ATOM 758 C C . ARG A 1 89 ? 11.464 -9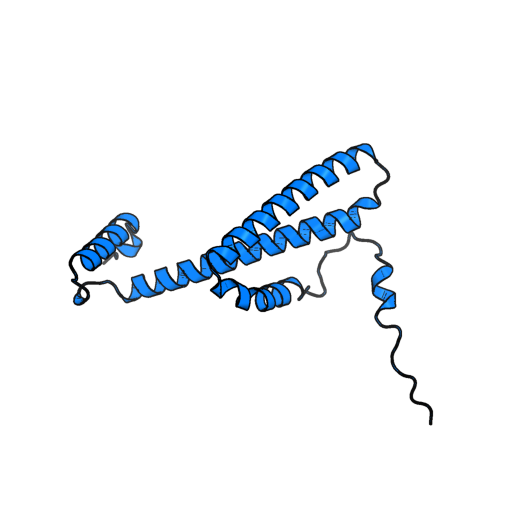.703 -8.238 1.00 87.94 89 ARG A C 1
ATOM 760 O O . ARG A 1 89 ? 10.446 -10.322 -7.950 1.00 87.94 89 ARG A O 1
ATOM 767 N N . VAL A 1 90 ? 12.440 -9.479 -7.357 1.00 89.12 90 VAL A N 1
ATOM 768 C CA . VAL A 1 90 ? 12.360 -9.942 -5.962 1.00 89.12 90 VAL A CA 1
ATOM 769 C C . VAL A 1 90 ? 11.190 -9.284 -5.229 1.00 89.12 90 VAL A C 1
ATOM 771 O O . VAL A 1 90 ? 10.463 -9.971 -4.514 1.00 89.12 90 VAL A O 1
ATOM 774 N N . ALA A 1 91 ? 10.977 -7.979 -5.421 1.00 87.06 91 ALA A N 1
ATOM 775 C CA . ALA A 1 91 ? 9.851 -7.266 -4.823 1.00 87.06 91 ALA A CA 1
ATOM 776 C C . ALA A 1 91 ? 8.500 -7.832 -5.291 1.00 87.06 91 ALA A C 1
ATOM 778 O O . ALA A 1 91 ? 7.659 -8.142 -4.453 1.00 87.06 91 ALA A O 1
ATOM 779 N N . ILE A 1 92 ? 8.328 -8.057 -6.598 1.00 87.69 92 ILE A N 1
ATOM 780 C CA . ILE A 1 92 ? 7.114 -8.653 -7.179 1.00 87.69 92 ILE A CA 1
ATOM 781 C C . ILE A 1 92 ? 6.862 -10.043 -6.596 1.00 87.69 92 ILE A C 1
ATOM 783 O O . ILE A 1 92 ? 5.781 -10.303 -6.078 1.00 87.69 92 ILE A O 1
ATOM 787 N N . LEU A 1 93 ? 7.867 -10.925 -6.608 1.00 88.88 93 LEU A N 1
ATOM 788 C CA . LEU A 1 93 ? 7.725 -12.284 -6.075 1.00 88.88 93 LEU A CA 1
ATOM 789 C C . LEU A 1 93 ? 7.369 -12.282 -4.583 1.00 88.88 93 LEU A C 1
ATOM 791 O O . LEU A 1 93 ? 6.560 -13.094 -4.134 1.00 88.88 93 LEU A O 1
ATOM 795 N N . LYS A 1 94 ? 7.950 -11.363 -3.804 1.00 88.94 94 LYS A N 1
ATOM 796 C CA . LYS A 1 94 ? 7.649 -11.218 -2.377 1.00 88.94 94 LYS A CA 1
ATOM 797 C C . LYS A 1 94 ? 6.217 -10.736 -2.143 1.00 88.94 94 LYS A C 1
ATOM 799 O O . LYS A 1 94 ? 5.553 -11.272 -1.259 1.00 88.94 94 LYS A O 1
ATOM 804 N N . GLU A 1 95 ? 5.748 -9.755 -2.911 1.00 87.81 95 GLU A N 1
ATOM 805 C CA . GLU A 1 95 ? 4.379 -9.244 -2.792 1.00 87.81 95 GLU A CA 1
ATOM 806 C C . GLU A 1 95 ? 3.342 -10.277 -3.244 1.00 87.81 95 GLU A C 1
ATOM 808 O O . GLU A 1 95 ? 2.359 -10.484 -2.536 1.00 87.81 95 GLU A O 1
ATOM 813 N N . LEU A 1 96 ? 3.596 -11.006 -4.334 1.00 88.81 96 LEU A N 1
ATOM 814 C CA . LEU A 1 96 ? 2.735 -12.099 -4.798 1.00 88.81 96 LEU A CA 1
ATOM 815 C C . LEU A 1 96 ? 2.673 -13.259 -3.797 1.00 88.81 96 LEU A C 1
ATOM 817 O O . LEU A 1 96 ? 1.604 -13.816 -3.558 1.00 88.81 96 LEU A O 1
ATOM 821 N N . LYS A 1 97 ? 3.796 -13.595 -3.146 1.00 88.50 97 LYS A N 1
ATOM 822 C CA . LYS A 1 97 ? 3.824 -14.621 -2.092 1.00 88.50 97 LYS A CA 1
ATOM 823 C C . LYS A 1 97 ? 2.983 -14.227 -0.874 1.00 88.50 97 LYS A C 1
ATOM 825 O O . LYS A 1 97 ? 2.367 -15.091 -0.259 1.00 88.50 97 LYS A O 1
ATOM 830 N N . LYS A 1 98 ? 2.989 -12.945 -0.498 1.00 88.56 98 LYS A N 1
ATOM 831 C CA . LYS A 1 98 ? 2.197 -12.431 0.630 1.00 88.56 98 LYS A CA 1
ATOM 832 C C . LYS A 1 98 ? 0.718 -12.276 0.287 1.00 88.56 98 LYS A C 1
ATOM 834 O O . LYS A 1 98 ? -0.118 -12.438 1.166 1.00 88.56 98 LYS A O 1
ATOM 839 N N . ASN A 1 99 ? 0.414 -11.964 -0.970 1.00 87.44 99 ASN A N 1
ATOM 840 C CA . ASN A 1 99 ? -0.927 -11.639 -1.437 1.00 87.44 99 ASN A CA 1
ATOM 841 C C . ASN A 1 99 ? -1.284 -12.535 -2.636 1.00 87.44 99 ASN A C 1
ATOM 843 O O . ASN A 1 99 ? -1.268 -12.072 -3.779 1.00 87.44 99 ASN A O 1
ATOM 847 N N . PRO A 1 100 ? -1.607 -13.823 -2.414 1.00 87.38 100 PRO A N 1
ATOM 848 C CA . PRO A 1 100 ? -1.838 -14.767 -3.504 1.00 87.38 100 PRO A CA 1
ATOM 849 C C . PRO A 1 100 ? -2.994 -14.353 -4.427 1.00 87.38 100 PRO A C 1
ATOM 851 O O . PRO A 1 100 ? -2.925 -14.627 -5.621 1.00 87.38 100 PRO A O 1
ATOM 854 N N . GLY A 1 101 ? -3.994 -13.619 -3.923 1.00 86.31 101 GLY A N 1
ATOM 855 C CA . GLY A 1 101 ? -5.092 -13.076 -4.734 1.00 86.31 101 GLY A CA 1
ATOM 856 C C . GLY A 1 101 ? -4.653 -12.104 -5.841 1.00 86.31 101 GLY A C 1
ATOM 857 O O . GLY A 1 101 ? -5.377 -11.939 -6.819 1.00 86.31 101 GLY A O 1
ATOM 858 N N . LEU A 1 102 ? -3.452 -11.516 -5.745 1.00 86.50 102 LEU A N 1
ATOM 859 C CA . LEU A 1 102 ? -2.900 -10.655 -6.796 1.00 86.50 102 LEU A CA 1
ATOM 860 C C . LEU A 1 102 ? -2.438 -11.430 -8.040 1.00 86.50 102 LEU A C 1
ATOM 862 O O . LEU A 1 102 ? -2.267 -10.815 -9.088 1.00 86.50 102 LEU A O 1
ATOM 866 N N . HIS A 1 103 ? -2.262 -12.756 -7.978 1.00 85.00 103 HIS A N 1
ATOM 867 C CA . HIS A 1 103 ? -1.869 -13.535 -9.163 1.00 85.00 103 HIS A CA 1
ATOM 868 C C . HIS A 1 103 ? -2.904 -13.424 -10.285 1.00 85.00 103 HIS A C 1
ATOM 870 O O . HIS A 1 103 ? -2.536 -13.232 -11.438 1.00 85.00 103 HIS A O 1
ATOM 876 N N . ASN A 1 104 ? -4.193 -13.438 -9.937 1.00 86.69 104 ASN A N 1
ATOM 877 C CA . ASN A 1 104 ? -5.297 -13.339 -10.899 1.00 86.69 104 ASN A CA 1
ATOM 878 C C . ASN A 1 104 ? -5.395 -11.954 -11.559 1.00 86.69 104 ASN A C 1
ATOM 880 O O . ASN A 1 104 ? -6.174 -11.761 -12.486 1.00 86.69 104 ASN A O 1
ATOM 884 N N . LYS A 1 105 ? -4.631 -10.979 -11.058 1.00 85.69 105 LYS A N 1
ATOM 885 C CA . LYS A 1 105 ? -4.560 -9.614 -11.579 1.00 85.69 105 LYS A CA 1
ATOM 886 C C . LYS A 1 105 ? -3.383 -9.392 -12.526 1.00 85.69 105 LYS A C 1
ATOM 888 O O . LYS A 1 105 ? -3.317 -8.348 -13.165 1.00 85.69 105 LYS A O 1
ATOM 893 N N . LEU A 1 106 ? -2.474 -10.362 -12.656 1.00 83.69 106 LEU A N 1
ATOM 894 C CA . LEU A 1 106 ? -1.316 -10.241 -13.544 1.00 83.69 106 LEU A CA 1
ATOM 895 C C . LEU A 1 106 ? -1.721 -10.120 -15.014 1.00 83.69 106 LEU A C 1
ATOM 897 O O . LEU A 1 106 ? -1.130 -9.309 -15.720 1.00 83.69 106 LEU A O 1
ATOM 901 N N . ASP A 1 107 ? -2.738 -10.864 -15.451 1.00 81.12 107 ASP A N 1
ATOM 902 C CA . ASP A 1 107 ? -3.226 -10.805 -16.833 1.00 81.12 107 ASP A CA 1
ATOM 903 C C . ASP A 1 107 ? -3.835 -9.435 -17.155 1.00 81.12 107 ASP A C 1
ATOM 905 O O . ASP A 1 107 ? -3.544 -8.855 -18.195 1.00 81.12 107 ASP A O 1
ATOM 909 N N . GLU A 1 108 ? -4.615 -8.869 -16.231 1.00 82.62 108 GLU A N 1
ATOM 910 C CA . GLU A 1 108 ? -5.205 -7.530 -16.360 1.00 82.62 108 GLU A CA 1
ATOM 911 C C . GLU A 1 108 ? -4.129 -6.435 -16.437 1.00 82.62 108 GL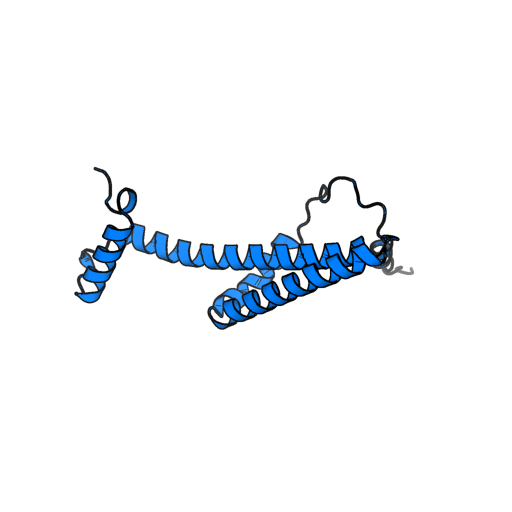U A C 1
ATOM 913 O O . GLU A 1 108 ? -4.174 -5.566 -17.313 1.00 82.62 108 GLU A O 1
ATOM 918 N N . ILE A 1 109 ? -3.115 -6.514 -15.568 1.00 82.00 109 ILE A N 1
ATOM 919 C CA . ILE A 1 109 ? -1.976 -5.590 -15.592 1.00 82.00 109 ILE A CA 1
ATOM 920 C C . ILE A 1 109 ? -1.202 -5.745 -16.904 1.00 82.00 109 ILE A C 1
ATOM 922 O O . ILE A 1 109 ? -0.841 -4.755 -17.536 1.00 82.00 109 ILE A O 1
ATOM 926 N N . PHE A 1 110 ? -0.953 -6.978 -17.347 1.00 79.56 110 PHE A N 1
ATOM 927 C CA . PHE A 1 110 ? -0.235 -7.232 -18.591 1.00 79.56 110 PHE A CA 1
ATOM 928 C C . PHE A 1 110 ? -0.994 -6.692 -19.807 1.00 79.56 110 PHE A C 1
ATOM 930 O O . PHE A 1 110 ? -0.391 -6.039 -20.659 1.00 79.56 110 PHE A O 1
ATOM 937 N N . LEU A 1 111 ? -2.311 -6.901 -19.870 1.00 77.56 111 LEU A N 1
ATOM 938 C CA . LEU A 1 111 ? -3.168 -6.338 -20.914 1.00 77.56 111 LEU A CA 1
ATOM 939 C C . LEU A 1 111 ? -3.111 -4.808 -20.910 1.00 77.56 111 LEU A C 1
ATOM 941 O O . LEU A 1 111 ? -2.913 -4.209 -21.961 1.00 77.56 111 LE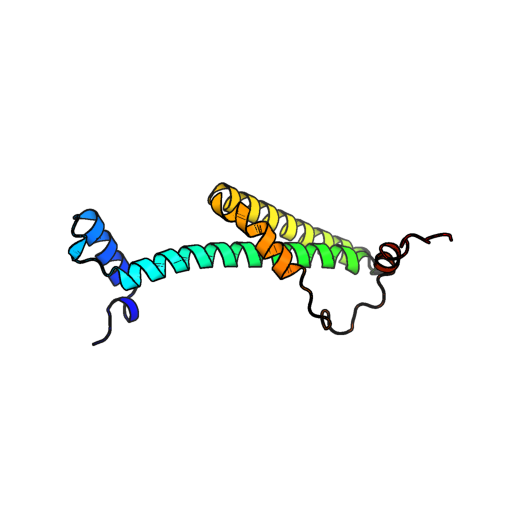U A O 1
ATOM 945 N N . THR A 1 112 ? -3.188 -4.176 -19.738 1.00 76.94 112 THR A N 1
ATOM 946 C CA . THR A 1 112 ? -3.069 -2.715 -19.602 1.00 76.94 112 THR A CA 1
ATOM 947 C C . THR A 1 112 ? -1.715 -2.202 -20.101 1.00 76.94 112 THR A C 1
ATOM 949 O O . THR A 1 112 ? -1.661 -1.265 -20.892 1.00 76.94 112 THR A O 1
ATOM 952 N N . LEU A 1 113 ? -0.615 -2.847 -19.701 1.00 71.69 113 LEU A N 1
ATOM 953 C CA . LEU A 1 113 ? 0.748 -2.428 -20.056 1.00 71.69 113 LEU A CA 1
ATOM 954 C C . LEU A 1 113 ? 1.120 -2.699 -21.522 1.00 71.69 113 LEU A C 1
ATOM 956 O O . LEU A 1 113 ? 2.018 -2.050 -22.058 1.00 71.69 113 LEU A O 1
ATOM 960 N N . THR A 1 114 ? 0.470 -3.668 -22.167 1.00 67.44 114 THR A N 1
ATOM 961 C CA . THR A 1 114 ? 0.704 -4.013 -23.580 1.00 67.44 114 THR A CA 1
ATOM 962 C C . THR A 1 114 ? -0.243 -3.305 -24.540 1.00 67.44 114 THR A C 1
ATOM 964 O O . THR A 1 114 ? 0.019 -3.301 -25.745 1.00 67.44 114 THR A O 1
ATOM 967 N N . ASN A 1 115 ? -1.285 -2.642 -24.028 1.00 66.56 115 ASN A N 1
ATOM 968 C CA . ASN A 1 115 ? -2.154 -1.764 -24.801 1.00 66.56 115 ASN A CA 1
ATOM 969 C C . ASN A 1 115 ? -1.446 -0.423 -25.055 1.00 66.56 115 ASN A C 1
ATOM 971 O O . ASN A 1 115 ? -1.779 0.618 -24.491 1.00 66.56 115 ASN A O 1
ATOM 975 N N . ILE A 1 116 ? -0.388 -0.482 -25.864 1.00 56.09 116 ILE A N 1
ATOM 976 C CA . ILE A 1 116 ? 0.423 0.670 -26.242 1.00 56.09 116 ILE A CA 1
ATOM 977 C C . ILE A 1 116 ? -0.430 1.552 -27.167 1.00 56.09 116 ILE A C 1
ATOM 979 O O . ILE A 1 116 ? -0.776 1.098 -28.261 1.00 56.09 116 ILE A O 1
ATOM 983 N N . PRO A 1 117 ? -0.780 2.795 -26.781 1.00 55.78 117 PRO A N 1
ATOM 984 C CA . PRO A 1 117 ? -1.477 3.699 -27.686 1.00 55.78 117 PRO A CA 1
ATOM 985 C C . PRO A 1 117 ? -0.606 3.961 -28.923 1.00 55.78 117 PRO A C 1
ATOM 987 O O . PRO A 1 117 ? 0.618 4.038 -28.818 1.00 55.78 117 PRO A O 1
ATOM 990 N N . GLU A 1 118 ? -1.233 4.132 -30.093 1.00 50.59 118 GLU A N 1
ATOM 991 C CA . GLU A 1 118 ? -0.572 4.301 -31.408 1.00 50.59 118 GLU A CA 1
ATOM 992 C C . GLU A 1 118 ? 0.532 5.381 -31.445 1.00 50.59 118 GLU A C 1
ATOM 994 O O . GLU A 1 118 ? 1.363 5.398 -32.351 1.00 50.59 118 GLU A O 1
ATOM 999 N N . ASN A 1 119 ? 0.567 6.279 -30.459 1.00 53.22 119 ASN A N 1
ATOM 1000 C CA . ASN A 1 119 ? 1.501 7.394 -30.346 1.00 53.22 119 ASN A CA 1
ATOM 1001 C C . ASN A 1 119 ? 2.700 7.155 -29.401 1.00 53.22 119 ASN A C 1
ATOM 1003 O O . ASN A 1 119 ? 3.490 8.081 -29.188 1.00 53.22 119 ASN A O 1
ATOM 1007 N N . TRP A 1 120 ? 2.870 5.952 -28.842 1.00 41.81 120 TRP A N 1
ATOM 1008 C CA . TRP A 1 120 ? 3.979 5.631 -27.940 1.00 41.81 120 TRP A CA 1
ATOM 1009 C C . TRP A 1 120 ? 5.027 4.701 -28.583 1.00 41.81 120 TRP A C 1
ATOM 1011 O O . TRP A 1 120 ? 4.670 3.625 -29.066 1.00 41.81 120 TRP A O 1
ATOM 1021 N N . PRO A 1 121 ? 6.338 5.029 -28.526 1.00 45.19 121 PRO A N 1
ATOM 1022 C CA . PRO A 1 121 ? 6.953 6.239 -27.967 1.00 45.19 121 PRO A CA 1
ATOM 1023 C C . PRO A 1 121 ? 7.023 7.399 -28.989 1.00 45.19 121 PRO A C 1
ATOM 1025 O O . PRO A 1 121 ? 7.226 7.148 -30.181 1.00 45.19 121 PRO A O 1
ATOM 1028 N N . PRO A 1 122 ? 6.960 8.676 -28.551 1.00 41.06 122 PRO A N 1
ATOM 1029 C CA . PRO A 1 122 ? 7.135 9.819 -29.442 1.00 41.06 122 PRO A CA 1
ATOM 1030 C C . PRO A 1 122 ? 8.550 9.819 -30.037 1.00 41.06 122 PRO A C 1
ATOM 1032 O O . PRO A 1 122 ? 9.551 9.884 -29.323 1.00 41.06 122 PRO A O 1
ATOM 1035 N N . THR A 1 123 ? 8.605 9.692 -31.365 1.00 44.97 123 THR A N 1
ATOM 1036 C CA . THR A 1 123 ? 9.736 9.904 -32.288 1.00 44.97 123 THR A CA 1
ATOM 1037 C C . THR A 1 123 ? 11.119 10.122 -31.657 1.00 44.97 123 THR A C 1
ATOM 1039 O O . THR A 1 123 ? 11.662 11.226 -31.693 1.00 44.97 123 THR A O 1
ATOM 1042 N N . ARG A 1 124 ? 11.740 9.041 -31.163 1.00 37.78 124 ARG A N 1
ATOM 1043 C CA . ARG A 1 124 ? 13.177 8.754 -31.360 1.00 37.78 124 ARG A CA 1
ATOM 1044 C C . ARG A 1 124 ? 13.509 7.289 -31.047 1.00 37.78 124 ARG A C 1
ATOM 1046 O O . ARG A 1 124 ? 14.241 6.968 -30.121 1.00 37.78 124 ARG A O 1
ATOM 1053 N N . CYS A 1 125 ? 12.975 6.383 -31.854 1.00 36.38 125 CYS A N 1
ATOM 1054 C CA . CYS A 1 125 ? 13.550 5.053 -32.045 1.00 36.38 125 CYS A CA 1
ATOM 1055 C C . CYS A 1 125 ? 13.460 4.743 -33.534 1.00 36.38 125 CYS A C 1
ATOM 1057 O O . CYS A 1 125 ? 12.469 4.206 -34.019 1.00 36.38 125 CYS A O 1
ATOM 1059 N N . SER A 1 126 ? 14.481 5.150 -34.285 1.00 35.72 126 SER A N 1
ATOM 1060 C CA . SER A 1 126 ? 14.655 4.669 -35.648 1.00 35.72 126 SER A CA 1
ATOM 1061 C C . SER A 1 126 ? 14.851 3.151 -35.610 1.00 35.72 126 SER A C 1
ATOM 1063 O O . SER A 1 126 ? 15.861 2.668 -35.103 1.00 35.72 126 SER A O 1
ATOM 1065 N N . ALA A 1 127 ? 13.868 2.448 -36.169 1.00 37.75 127 ALA A N 1
ATOM 1066 C CA . ALA A 1 127 ? 13.919 1.090 -36.701 1.00 37.75 127 ALA A CA 1
ATOM 1067 C C . ALA A 1 127 ? 14.302 -0.051 -35.734 1.00 37.75 127 ALA A C 1
ATOM 1069 O O . ALA A 1 127 ? 15.475 -0.326 -35.472 1.00 37.75 127 ALA A O 1
ATOM 1070 N N . ASN A 1 128 ? 13.296 -0.841 -35.341 1.00 42.12 128 ASN A N 1
ATOM 1071 C CA . ASN A 1 128 ? 13.505 -2.237 -34.966 1.00 42.12 128 ASN A CA 1
ATOM 1072 C C . ASN A 1 128 ? 12.958 -3.145 -36.093 1.00 42.12 128 ASN A C 1
ATOM 1074 O O . ASN A 1 128 ? 11.742 -3.264 -36.226 1.00 42.12 128 ASN A O 1
ATOM 1078 N N . PRO A 1 129 ? 13.812 -3.772 -36.928 1.00 37.59 129 PRO A N 1
ATOM 1079 C CA . PRO A 1 129 ? 13.373 -4.578 -38.075 1.00 37.59 129 PRO A CA 1
ATOM 1080 C C . PRO A 1 129 ? 12.785 -5.947 -37.686 1.00 37.59 129 PRO A C 1
ATOM 1082 O O . PRO A 1 129 ? 12.370 -6.720 -38.548 1.00 37.59 129 PRO A O 1
ATOM 1085 N N . THR A 1 130 ? 12.735 -6.270 -36.395 1.00 42.41 130 THR A N 1
ATOM 1086 C CA . THR A 1 130 ? 12.349 -7.601 -35.912 1.00 42.41 130 THR A CA 1
ATOM 1087 C C . THR A 1 130 ? 10.832 -7.821 -35.873 1.00 42.41 130 THR A C 1
ATOM 1089 O O . THR A 1 130 ? 10.390 -8.965 -35.931 1.00 42.41 130 THR A O 1
ATOM 1092 N N . LEU A 1 131 ? 10.014 -6.760 -35.849 1.00 39.38 131 LEU A N 1
ATOM 1093 C CA . LEU A 1 131 ? 8.547 -6.888 -35.816 1.00 39.38 131 LEU A CA 1
ATOM 1094 C C . LEU A 1 131 ? 7.912 -7.149 -37.194 1.00 39.38 131 LEU A C 1
ATOM 1096 O O . LEU A 1 131 ? 6.770 -7.590 -37.266 1.00 39.38 131 LEU A O 1
ATOM 1100 N N . SER A 1 132 ? 8.659 -6.994 -38.291 1.00 38.12 132 SER A N 1
ATOM 1101 C CA . SER A 1 132 ? 8.144 -7.244 -39.647 1.00 38.12 132 SER A CA 1
ATOM 1102 C C . SER A 1 132 ? 8.049 -8.731 -40.020 1.00 38.12 132 SER A C 1
ATOM 1104 O O . SER A 1 132 ? 7.497 -9.057 -41.068 1.00 38.12 132 SER A O 1
ATOM 1106 N N . ARG A 1 133 ? 8.578 -9.655 -39.201 1.00 36.84 133 ARG A N 1
ATOM 1107 C CA . ARG A 1 133 ? 8.588 -11.101 -39.514 1.00 36.84 133 ARG A CA 1
ATOM 1108 C C . ARG A 1 133 ? 7.420 -11.904 -38.947 1.00 36.84 133 ARG A C 1
ATOM 1110 O O . ARG A 1 133 ? 7.216 -13.022 -39.406 1.00 36.84 133 ARG A O 1
ATOM 1117 N N . LEU A 1 134 ? 6.646 -11.365 -38.005 1.00 38.12 134 LEU A N 1
ATOM 1118 C CA . LEU A 1 134 ? 5.537 -12.105 -37.384 1.00 38.12 134 LEU A CA 1
ATOM 1119 C C . LEU A 1 134 ? 4.211 -12.023 -38.163 1.00 38.12 134 LEU A C 1
ATOM 1121 O O . LEU A 1 134 ? 3.353 -12.870 -37.958 1.00 38.12 134 LEU A O 1
ATOM 1125 N N . ASN A 1 135 ? 4.077 -11.103 -39.128 1.00 39.56 135 ASN A N 1
ATOM 1126 C CA . ASN A 1 135 ? 2.872 -10.970 -39.967 1.00 39.56 135 ASN A CA 1
ATOM 1127 C C . ASN A 1 135 ? 3.004 -11.572 -41.382 1.00 39.56 135 ASN A C 1
ATOM 1129 O O . ASN A 1 135 ? 2.136 -11.360 -42.223 1.00 39.56 135 ASN A O 1
ATOM 1133 N N . ALA A 1 136 ? 4.075 -12.314 -41.683 1.00 41.41 136 ALA A N 1
ATOM 1134 C CA . ALA A 1 136 ? 4.363 -12.737 -43.058 1.00 41.41 136 ALA A CA 1
ATOM 1135 C C . ALA A 1 136 ? 3.771 -14.099 -43.472 1.00 41.41 136 ALA A C 1
ATOM 1137 O O . ALA A 1 136 ? 4.057 -14.544 -44.582 1.00 41.41 136 ALA A O 1
ATOM 1138 N N . HIS A 1 137 ? 3.005 -14.804 -42.632 1.00 42.19 137 HIS A N 1
ATOM 1139 C CA . HIS A 1 137 ? 2.423 -16.113 -42.985 1.00 42.19 137 HIS A CA 1
ATOM 1140 C C . HIS A 1 137 ? 0.906 -16.131 -42.748 1.00 42.19 137 HIS A C 1
ATOM 1142 O O . HIS A 1 137 ? 0.417 -16.695 -41.774 1.00 42.19 137 HIS A O 1
ATOM 1148 N N . GLY A 1 138 ? 0.162 -15.511 -43.668 1.00 35.16 138 GLY A N 1
ATOM 1149 C CA . GLY A 1 138 ? -1.256 -15.806 -43.888 1.00 35.16 138 GLY A CA 1
ATOM 1150 C C . GLY A 1 138 ? -1.404 -16.920 -44.940 1.00 35.16 138 GLY A C 1
ATOM 1151 O O . GLY A 1 138 ? -0.637 -16.932 -45.907 1.00 35.16 138 GLY A O 1
ATOM 1152 N N . PRO A 1 139 ? -2.339 -17.873 -44.775 1.00 37.50 139 PRO A N 1
ATOM 1153 C CA . PRO A 1 139 ? -2.456 -19.030 -45.656 1.00 37.50 139 PRO A CA 1
ATOM 1154 C C . PRO A 1 139 ? -2.961 -18.613 -47.043 1.00 37.50 139 PRO A C 1
ATOM 1156 O O . PRO A 1 139 ? -4.022 -18.006 -47.182 1.00 37.50 139 PRO A O 1
ATOM 1159 N N . THR A 1 140 ? -2.206 -18.965 -48.085 1.00 39.88 140 THR A N 1
ATOM 1160 C CA . THR A 1 140 ? -2.665 -18.866 -49.474 1.00 39.88 140 THR A CA 1
ATOM 1161 C C . THR A 1 140 ? -3.657 -19.995 -49.738 1.00 39.88 140 THR A C 1
ATOM 1163 O O . THR A 1 140 ? -3.287 -21.162 -49.846 1.00 39.88 140 THR A O 1
ATOM 1166 N N . ASN A 1 141 ? -4.940 -19.648 -49.797 1.00 38.38 141 ASN A N 1
ATOM 1167 C CA . ASN A 1 141 ? -5.995 -20.561 -50.214 1.00 38.38 141 ASN A CA 1
ATOM 1168 C C . ASN A 1 141 ? -5.854 -20.783 -51.731 1.00 38.38 141 ASN A C 1
ATOM 1170 O O . ASN A 1 141 ? -5.991 -19.835 -52.505 1.00 38.38 141 ASN A O 1
ATOM 1174 N N . LYS A 1 142 ? -5.495 -22.002 -52.148 1.00 39.00 142 LYS A N 1
ATOM 1175 C CA . LYS A 1 142 ? -5.463 -22.403 -53.560 1.00 39.00 142 LYS A CA 1
ATOM 1176 C C . LYS A 1 142 ? -6.851 -22.900 -53.961 1.00 39.00 142 LYS A C 1
ATOM 1178 O O . LYS A 1 142 ? -7.356 -23.829 -53.334 1.00 39.00 142 LYS A O 1
ATOM 1183 N N . SER A 1 143 ? -7.421 -22.261 -54.982 1.00 43.97 143 SER A N 1
ATOM 1184 C CA . SER A 1 143 ? -8.546 -22.767 -55.778 1.00 43.97 143 SER A CA 1
ATOM 1185 C C . SER A 1 143 ? -8.181 -24.025 -56.558 1.00 43.97 143 SER A C 1
ATOM 1187 O O . SER A 1 143 ? -6.979 -24.185 -56.883 1.00 43.97 143 SER A O 1
#

pLDDT: mean 75.16, std 19.52, range [35.16, 97.31]

Foldseek 3Di:
DDDCCRVPVPVLVVVQVVCVVVVVVVPHPVVVVVVVVVVVVVVLLVVLLVLVLLLVVLVVCLVQVVPDPDPVVNVVSVVVSVVSNVVSVVVNVVSCVVPVVCVVCPVVSVVVSPPDPPCPPPDDDPDDPVVVPPPPDDDDDDD

Radius of gyration: 24.15 Å; chains: 1; bounding box: 55×42×78 Å